Protein AF-W7YFD5-F1 (afdb_monomer_lite)

Radius of gyration: 16.82 Å; chains: 1; bounding box: 30×31×46 Å

Organism: NCBI:txid1236976

Secondary structure (DSSP, 8-state):
---------------TTS----SSSSHHHHHHHHHHHHHHHHHH-TTSS--GGGGSTT--HHHHHTEETTEE-

Structure (mmCIF, N/CA/C/O backbone):
data_AF-W7YFD5-F1
#
_entry.id   AF-W7YFD5-F1
#
loop_
_atom_site.group_PDB
_atom_site.id
_atom_site.type_symbol
_atom_site.label_atom_id
_atom_site.label_alt_id
_atom_site.label_comp_id
_atom_site.label_asym_id
_atom_site.label_entity_id
_atom_site.label_seq_id
_atom_site.pdbx_PDB_ins_code
_atom_site.Cartn_x
_atom_site.Cartn_y
_atom_site.Cartn_z
_atom_site.occupancy
_atom_site.B_iso_or_equiv
_atom_site.auth_seq_id
_atom_site.auth_comp_id
_atom_site.auth_asym_id
_atom_site.auth_atom_id
_atom_site.pdbx_PDB_model_num
ATOM 1 N N . MET A 1 1 ? 14.030 4.143 30.315 1.00 63.16 1 MET A N 1
ATOM 2 C CA . MET A 1 1 ? 13.598 5.449 29.762 1.00 63.16 1 MET A CA 1
ATOM 3 C C . MET A 1 1 ? 12.684 5.208 28.563 1.00 63.16 1 MET A C 1
ATOM 5 O O . MET A 1 1 ? 13.036 4.339 27.776 1.00 63.16 1 MET A O 1
ATOM 9 N N . PRO A 1 2 ? 11.538 5.901 28.412 1.00 87.25 2 PRO A N 1
ATOM 10 C CA . PRO A 1 2 ? 10.628 5.671 27.287 1.00 87.25 2 PRO A CA 1
ATOM 11 C C . PRO A 1 2 ? 11.087 6.390 26.007 1.00 87.25 2 PRO A C 1
ATOM 13 O O . PRO A 1 2 ? 11.602 7.509 26.063 1.00 87.25 2 PRO A O 1
ATOM 16 N N . ILE A 1 3 ? 10.867 5.761 24.850 1.00 81.50 3 ILE A N 1
ATOM 17 C CA . ILE A 1 3 ? 11.082 6.366 23.527 1.00 81.50 3 ILE A CA 1
ATOM 18 C C . ILE A 1 3 ? 9.918 7.320 23.231 1.00 81.50 3 ILE A C 1
ATOM 20 O O . ILE A 1 3 ? 8.759 6.935 23.347 1.00 81.50 3 ILE A O 1
ATOM 24 N N . ARG A 1 4 ? 10.224 8.570 22.856 1.00 86.25 4 ARG A N 1
ATOM 25 C CA . ARG A 1 4 ? 9.222 9.637 22.647 1.00 86.25 4 ARG A CA 1
ATOM 26 C C . ARG A 1 4 ? 8.878 9.898 21.178 1.00 86.25 4 ARG A C 1
ATOM 28 O O . ARG A 1 4 ? 7.808 10.422 20.896 1.00 86.25 4 ARG A O 1
ATOM 35 N N . ARG A 1 5 ? 9.784 9.577 20.246 1.00 83.62 5 ARG A N 1
ATOM 36 C CA . ARG A 1 5 ? 9.598 9.804 18.806 1.00 83.62 5 ARG A CA 1
ATOM 37 C C . ARG A 1 5 ? 10.519 8.899 17.994 1.00 83.62 5 ARG A C 1
ATOM 39 O O . ARG A 1 5 ? 11.695 8.776 18.321 1.00 83.62 5 ARG A O 1
ATOM 46 N N . ILE A 1 6 ? 9.986 8.332 16.918 1.00 87.19 6 ILE A N 1
ATOM 47 C CA . ILE A 1 6 ? 10.738 7.641 15.867 1.00 87.19 6 ILE A CA 1
ATOM 48 C C . ILE A 1 6 ? 10.347 8.306 14.544 1.00 87.19 6 ILE A C 1
ATOM 50 O O . ILE A 1 6 ? 9.163 8.548 14.311 1.00 87.19 6 ILE A O 1
ATOM 54 N N . SER A 1 7 ? 11.330 8.622 13.701 1.00 87.62 7 SER A N 1
ATOM 55 C CA . SER A 1 7 ? 11.119 9.184 12.362 1.00 87.62 7 SER A CA 1
ATOM 56 C C . SER A 1 7 ? 11.782 8.274 11.334 1.00 87.62 7 SER A C 1
ATOM 58 O O . SER A 1 7 ? 12.905 7.826 11.551 1.00 87.62 7 SER A O 1
ATOM 60 N N . ILE A 1 8 ? 11.096 8.019 10.223 1.00 89.50 8 ILE A N 1
ATOM 61 C CA . ILE A 1 8 ? 11.606 7.246 9.088 1.00 89.50 8 ILE A CA 1
ATOM 62 C C . ILE A 1 8 ? 11.519 8.152 7.862 1.00 89.50 8 ILE A C 1
ATOM 64 O O . ILE A 1 8 ? 10.479 8.770 7.636 1.00 89.50 8 ILE A O 1
ATOM 68 N N . SER A 1 9 ? 12.599 8.217 7.089 1.00 91.75 9 SER A N 1
ATOM 69 C CA . SER A 1 9 ? 12.672 8.972 5.838 1.00 91.75 9 SER A CA 1
ATOM 70 C C . SER A 1 9 ? 13.107 8.040 4.714 1.00 91.75 9 SER A C 1
ATOM 72 O O . SER A 1 9 ? 13.926 7.150 4.935 1.00 91.75 9 SER A O 1
ATOM 74 N N . LEU A 1 10 ? 12.566 8.258 3.518 1.00 93.38 10 LEU A N 1
ATOM 75 C CA . LEU A 1 10 ? 12.928 7.542 2.299 1.00 93.38 10 LEU A CA 1
ATOM 76 C C . LEU A 1 10 ? 13.382 8.572 1.260 1.00 93.38 10 LEU A C 1
ATOM 78 O O . LEU A 1 10 ? 12.674 9.552 1.029 1.00 93.38 10 LEU A O 1
ATOM 82 N N . THR A 1 11 ? 14.563 8.373 0.680 1.00 93.00 11 THR A N 1
ATOM 83 C CA . THR A 1 11 ? 15.160 9.254 -0.337 1.00 93.00 11 THR A CA 1
ATOM 84 C C . THR A 1 11 ? 15.259 8.535 -1.682 1.00 93.00 11 THR A C 1
ATOM 86 O O . THR A 1 11 ? 14.991 7.338 -1.765 1.00 93.00 11 THR A O 1
ATOM 89 N N . ASP A 1 12 ? 15.610 9.281 -2.736 1.00 90.38 12 ASP A N 1
ATOM 90 C CA . ASP A 1 12 ? 15.937 8.742 -4.068 1.00 90.38 12 ASP A CA 1
ATOM 91 C C . ASP A 1 12 ? 14.799 7.963 -4.747 1.00 90.38 12 ASP A C 1
ATOM 93 O O . ASP A 1 12 ? 15.008 6.986 -5.467 1.00 90.38 12 ASP A O 1
ATOM 97 N N . LEU A 1 13 ? 13.562 8.419 -4.536 1.00 89.00 13 LEU A N 1
ATOM 98 C CA . LEU A 1 13 ? 12.396 7.886 -5.232 1.00 89.00 13 LEU A CA 1
ATOM 99 C C . LEU A 1 13 ? 12.497 8.164 -6.737 1.00 89.00 13 LEU A C 1
ATOM 101 O O . LEU A 1 13 ? 12.712 9.298 -7.160 1.00 89.00 13 LEU A O 1
ATOM 105 N N . THR A 1 14 ? 12.283 7.123 -7.539 1.00 86.75 14 THR A N 1
ATOM 106 C CA . THR A 1 14 ? 12.252 7.194 -9.003 1.00 86.75 14 THR A CA 1
ATOM 107 C C . THR A 1 14 ? 10.924 6.672 -9.549 1.00 86.75 14 THR A C 1
ATOM 109 O O . THR A 1 14 ? 10.162 6.007 -8.846 1.00 86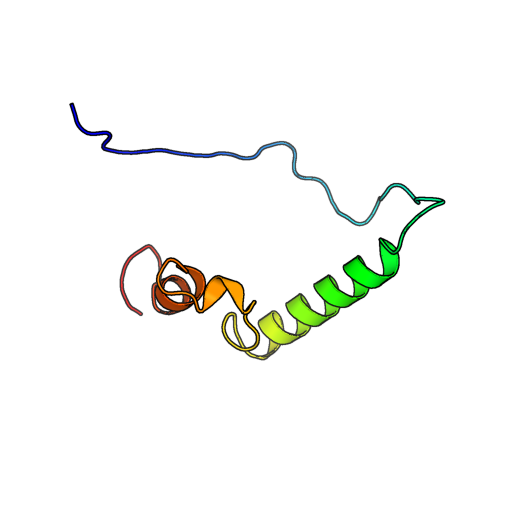.75 14 THR 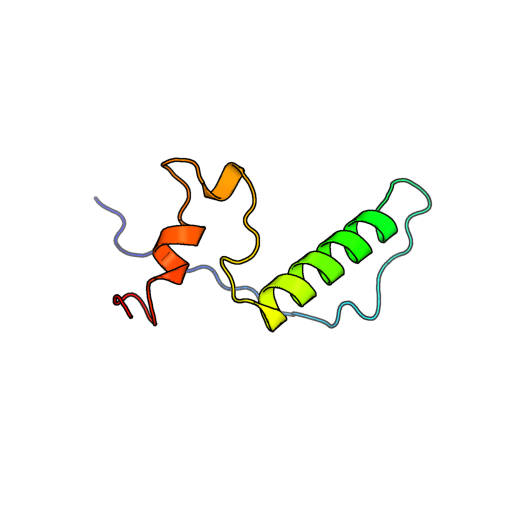A O 1
ATOM 112 N N . SER A 1 15 ? 10.640 6.989 -10.811 1.00 84.62 15 SER A N 1
ATOM 113 C CA . SER A 1 15 ? 9.445 6.528 -11.518 1.00 84.62 15 SER A CA 1
ATOM 114 C C . SER A 1 15 ? 9.453 5.007 -11.709 1.00 84.62 15 SER A C 1
ATOM 116 O O . SER A 1 15 ? 10.452 4.443 -12.152 1.00 84.62 15 SER A O 1
ATOM 118 N N . ASP A 1 16 ? 8.307 4.354 -11.494 1.00 81.19 16 ASP A N 1
ATOM 119 C CA . ASP A 1 16 ? 8.106 2.925 -11.807 1.00 81.19 16 ASP A CA 1
ATOM 120 C C . ASP A 1 16 ? 7.901 2.656 -13.318 1.00 81.19 16 ASP A C 1
ATOM 122 O O . ASP A 1 16 ? 7.576 1.547 -13.743 1.00 81.19 16 ASP A O 1
ATOM 126 N N . SER A 1 17 ? 8.099 3.670 -14.170 1.00 81.06 17 SER A N 1
ATOM 127 C CA . SER A 1 17 ? 8.057 3.518 -15.631 1.00 81.06 17 SER A CA 1
ATOM 128 C C . SER A 1 17 ? 9.169 2.616 -16.172 1.00 81.06 17 SER A C 1
ATOM 130 O O . SER A 1 17 ? 9.023 2.054 -17.254 1.00 81.06 17 SER A O 1
ATOM 132 N N . LEU A 1 18 ? 10.278 2.488 -15.437 1.00 77.25 18 LEU A N 1
ATOM 133 C CA . LEU A 1 18 ? 11.390 1.603 -15.765 1.00 77.25 18 LEU A CA 1
ATOM 134 C C . LEU A 1 18 ? 11.502 0.546 -14.674 1.00 77.25 18 LEU A C 1
ATOM 136 O O . LEU A 1 18 ? 11.733 0.861 -13.509 1.00 77.25 18 LEU A O 1
ATOM 140 N N . TYR A 1 19 ? 11.357 -0.717 -15.055 1.00 75.50 19 TYR A N 1
ATOM 141 C CA . TYR A 1 19 ? 11.485 -1.830 -14.130 1.00 75.50 19 TYR A CA 1
ATOM 142 C C . TYR A 1 19 ? 12.264 -2.972 -14.759 1.00 75.50 19 TYR A C 1
ATOM 144 O O . TYR A 1 19 ? 12.290 -3.157 -15.975 1.00 75.50 19 TYR A O 1
ATOM 152 N N . GLN A 1 20 ? 12.910 -3.751 -13.901 1.00 80.56 20 GLN A N 1
ATOM 153 C CA . GLN A 1 20 ? 13.612 -4.947 -14.323 1.00 80.56 20 GLN A CA 1
ATOM 154 C C . GLN A 1 20 ? 12.603 -6.052 -14.639 1.00 80.56 20 GLN A C 1
ATOM 156 O O . GLN A 1 20 ? 11.835 -6.473 -13.766 1.00 80.56 20 GLN A O 1
ATOM 161 N N . LEU A 1 21 ? 12.647 -6.544 -15.878 1.00 81.00 21 LEU A N 1
ATOM 162 C CA . LEU A 1 21 ? 11.940 -7.755 -16.271 1.00 81.00 21 LEU A CA 1
ATOM 163 C C . LEU A 1 21 ? 12.522 -8.946 -15.510 1.00 81.00 21 LEU A C 1
ATOM 165 O O . LEU A 1 21 ? 13.739 -9.104 -15.396 1.00 81.00 21 LEU A O 1
ATOM 169 N N . SER A 1 22 ? 11.637 -9.781 -14.981 1.00 81.38 22 SER A N 1
ATOM 170 C CA . SER A 1 22 ? 12.017 -11.028 -14.333 1.00 81.38 22 SER A CA 1
ATOM 171 C C . SER A 1 22 ? 11.623 -12.183 -15.235 1.00 81.38 22 SER A C 1
ATOM 173 O O . SER A 1 22 ? 10.470 -12.276 -15.638 1.00 81.38 22 SER A O 1
ATOM 175 N N . LEU A 1 23 ? 12.567 -13.081 -15.518 1.00 83.88 23 LEU A N 1
ATOM 176 C CA . LEU A 1 23 ? 12.287 -14.319 -16.254 1.00 83.88 23 LEU A CA 1
ATOM 177 C C . LEU A 1 23 ? 11.453 -15.312 -15.427 1.00 83.88 23 LEU A C 1
ATOM 179 O O . LEU A 1 23 ? 10.903 -16.262 -15.975 1.00 83.88 23 LEU A O 1
ATOM 183 N N . PHE A 1 24 ? 11.363 -15.095 -14.112 1.00 86.69 24 PHE A N 1
ATOM 184 C CA . PHE A 1 24 ? 10.660 -15.970 -13.180 1.00 86.69 24 PHE A CA 1
ATOM 185 C C . PHE A 1 24 ? 9.676 -15.187 -12.297 1.00 86.69 24 PHE A C 1
ATOM 187 O O . PHE A 1 24 ? 9.984 -14.090 -11.818 1.00 86.69 24 PHE A O 1
ATOM 194 N N . GLY A 1 25 ? 8.520 -15.794 -12.020 1.00 84.25 25 GLY A N 1
ATOM 195 C CA . GLY A 1 25 ? 7.493 -15.282 -11.108 1.00 84.25 25 GLY A CA 1
ATOM 196 C C . GLY A 1 25 ? 6.483 -14.315 -11.738 1.00 84.25 25 GLY A C 1
ATOM 197 O O . GLY A 1 25 ? 6.615 -13.892 -12.877 1.00 84.25 25 GLY A O 1
ATOM 198 N N . ASP A 1 26 ? 5.479 -13.926 -10.949 1.00 88.00 26 ASP A N 1
ATOM 199 C CA . ASP A 1 26 ? 4.291 -13.204 -11.432 1.00 88.00 26 ASP A CA 1
ATOM 200 C C . ASP A 1 26 ? 4.348 -11.687 -11.175 1.00 88.00 26 ASP A C 1
ATOM 202 O O . ASP A 1 26 ? 3.376 -11.082 -10.711 1.00 88.00 26 ASP A O 1
ATOM 206 N N . ARG A 1 27 ? 5.508 -11.052 -11.396 1.00 85.94 27 ARG A N 1
ATOM 207 C CA . ARG A 1 27 ? 5.689 -9.618 -11.077 1.00 85.94 27 ARG A CA 1
ATOM 208 C C . ARG A 1 27 ? 4.716 -8.728 -11.849 1.00 85.94 27 ARG A C 1
ATOM 210 O O . ARG A 1 27 ? 4.121 -7.844 -11.239 1.00 85.94 27 ARG A O 1
ATOM 217 N N . ASP A 1 28 ? 4.503 -8.997 -13.132 1.00 86.81 28 ASP A N 1
ATOM 218 C CA . ASP A 1 28 ? 3.612 -8.186 -13.971 1.00 86.81 28 ASP A CA 1
ATOM 219 C C . ASP A 1 28 ? 2.157 -8.307 -13.519 1.00 86.81 28 ASP A C 1
ATOM 221 O O . ASP A 1 28 ? 1.468 -7.307 -13.337 1.00 86.81 28 ASP A O 1
ATOM 225 N N . ARG A 1 29 ? 1.710 -9.528 -13.203 1.00 89.50 29 ARG A N 1
ATOM 226 C CA . ARG A 1 29 ? 0.366 -9.758 -12.661 1.00 89.50 29 ARG A CA 1
ATOM 227 C C . ARG A 1 29 ? 0.150 -9.037 -11.328 1.00 89.50 29 ARG A C 1
ATOM 229 O O . ARG A 1 29 ? -0.928 -8.495 -11.097 1.00 89.50 29 ARG A O 1
ATOM 236 N N . LYS A 1 30 ? 1.155 -9.029 -10.444 1.00 90.31 30 LYS A N 1
ATOM 237 C CA . LYS A 1 30 ? 1.088 -8.291 -9.170 1.00 90.31 30 LYS A CA 1
ATOM 238 C C . LYS A 1 30 ? 1.008 -6.782 -9.395 1.00 90.31 30 LYS A C 1
ATOM 240 O O . LYS A 1 30 ? 0.212 -6.133 -8.728 1.00 90.31 30 LYS A O 1
ATOM 245 N N . ARG A 1 31 ? 1.762 -6.247 -10.358 1.00 88.69 31 ARG A N 1
ATOM 246 C CA . ARG A 1 31 ? 1.713 -4.824 -10.726 1.00 88.69 31 ARG A CA 1
ATOM 247 C C . ARG A 1 31 ? 0.346 -4.412 -11.251 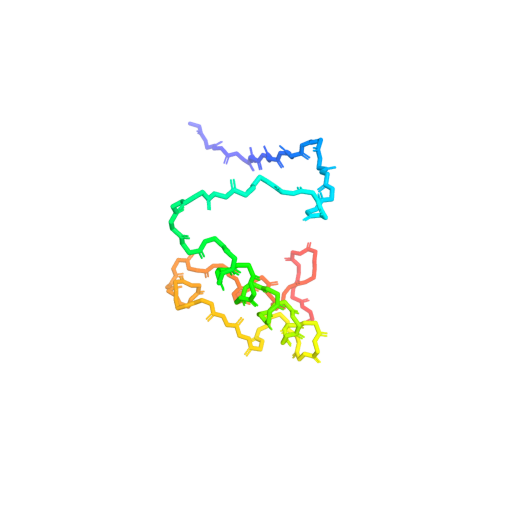1.00 88.69 31 ARG A C 1
ATOM 249 O O . ARG A 1 31 ? -0.184 -3.398 -10.818 1.00 88.69 31 ARG A O 1
ATOM 256 N N . GLU A 1 32 ? -0.247 -5.203 -12.138 1.00 91.88 32 GLU A N 1
ATOM 257 C CA . GLU A 1 32 ? -1.602 -4.935 -12.638 1.00 91.88 32 GLU A CA 1
ATOM 258 C C . GLU A 1 32 ? -2.640 -4.954 -11.504 1.00 91.88 32 GLU A C 1
ATOM 260 O O . GLU A 1 32 ? -3.516 -4.092 -11.443 1.00 91.88 32 GLU A O 1
ATOM 265 N N . LEU A 1 33 ? -2.502 -5.869 -10.539 1.00 93.88 33 LEU A N 1
ATOM 266 C CA . LEU A 1 33 ? -3.352 -5.891 -9.345 1.00 93.88 33 LEU A CA 1
ATOM 267 C C . LEU A 1 33 ? -3.168 -4.642 -8.462 1.00 93.88 33 LEU A C 1
ATOM 269 O O . LEU A 1 33 ? -4.153 -4.098 -7.957 1.00 93.88 33 LEU A O 1
ATOM 273 N N . GLU A 1 34 ? -1.929 -4.191 -8.261 1.00 92.44 34 GLU A N 1
ATOM 274 C CA . GLU A 1 34 ? -1.622 -2.963 -7.514 1.00 92.44 34 GLU A CA 1
ATOM 275 C C . GLU A 1 34 ? -2.219 -1.735 -8.211 1.00 92.44 34 GLU A C 1
ATOM 277 O O . GLU A 1 34 ? -2.953 -0.979 -7.578 1.00 92.44 34 GLU A O 1
ATOM 282 N N . ARG A 1 35 ? -2.037 -1.610 -9.533 1.00 93.56 35 ARG A N 1
ATOM 283 C CA . ARG A 1 35 ? -2.640 -0.538 -10.344 1.00 93.56 35 ARG A CA 1
ATOM 284 C C . ARG A 1 35 ? -4.160 -0.516 -10.228 1.00 93.56 35 ARG A C 1
ATOM 286 O O . ARG A 1 35 ? -4.732 0.536 -9.956 1.00 93.56 35 ARG A O 1
ATOM 293 N N . ALA A 1 36 ? -4.813 -1.671 -10.365 1.00 96.31 36 ALA A N 1
ATOM 294 C CA . ALA A 1 36 ? -6.262 -1.775 -10.212 1.00 96.31 36 ALA A CA 1
ATOM 295 C C . ALA A 1 36 ? -6.722 -1.366 -8.800 1.00 96.31 36 ALA A C 1
ATOM 297 O O . ALA A 1 36 ? -7.726 -0.671 -8.641 1.00 96.31 36 ALA A O 1
ATOM 298 N N . THR A 1 37 ? -5.970 -1.754 -7.767 1.00 95.12 37 THR A N 1
ATOM 299 C CA . THR A 1 37 ? -6.246 -1.356 -6.377 1.00 95.12 37 THR A CA 1
ATOM 300 C C . THR A 1 37 ? -6.144 0.161 -6.205 1.00 95.12 37 THR A C 1
ATOM 302 O O . THR A 1 37 ? -7.031 0.775 -5.606 1.00 95.12 37 THR A O 1
ATOM 305 N N . ASP A 1 38 ? -5.104 0.777 -6.766 1.00 94.62 38 ASP A N 1
ATOM 306 C CA . ASP A 1 38 ? -4.891 2.223 -6.711 1.00 94.62 38 ASP A CA 1
ATOM 307 C C . ASP A 1 38 ? -5.975 2.993 -7.469 1.00 94.62 38 ASP A C 1
ATOM 309 O O . ASP A 1 38 ? -6.436 4.035 -7.006 1.00 94.62 38 ASP A O 1
ATOM 313 N N . 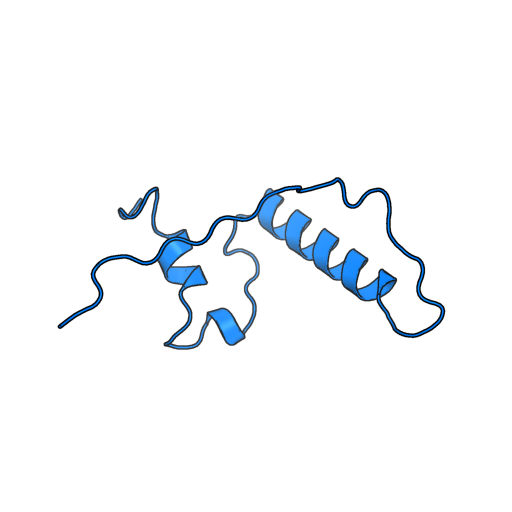GLU A 1 39 ? -6.425 2.487 -8.617 1.00 97.19 39 GLU A N 1
ATOM 314 C CA . GLU A 1 39 ? -7.528 3.081 -9.377 1.00 97.19 39 GLU A CA 1
ATOM 315 C C . GLU A 1 39 ? -8.846 3.059 -8.600 1.00 97.19 39 GLU A C 1
ATOM 317 O O . GLU A 1 39 ? -9.542 4.078 -8.543 1.00 97.19 39 GLU A O 1
ATOM 322 N N . ILE A 1 40 ? -9.166 1.936 -7.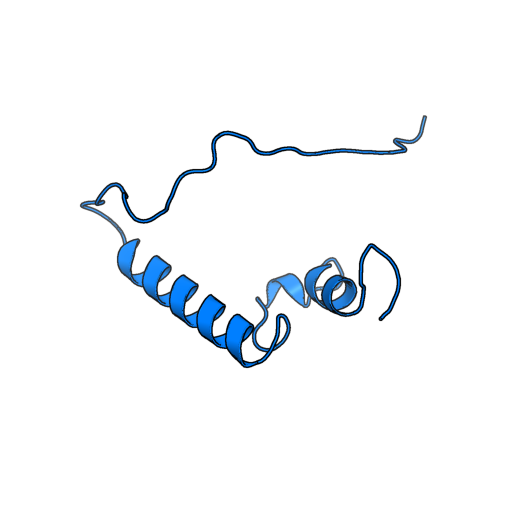947 1.00 97.38 40 ILE A N 1
ATOM 323 C CA . ILE A 1 40 ? -10.342 1.820 -7.073 1.00 97.38 40 ILE A CA 1
ATOM 324 C C . ILE A 1 40 ? -10.261 2.862 -5.956 1.00 97.38 40 ILE A C 1
ATOM 326 O O . ILE A 1 40 ? -11.211 3.619 -5.748 1.00 97.38 40 ILE A O 1
ATOM 330 N N . LYS A 1 41 ? -9.121 2.956 -5.268 1.00 94.50 41 LYS A N 1
ATOM 331 C CA . LYS A 1 41 ? -8.931 3.918 -4.175 1.00 94.50 41 LYS A CA 1
ATOM 332 C C . LYS A 1 41 ? -9.002 5.367 -4.635 1.00 94.50 41 LYS A C 1
ATOM 334 O O . LYS A 1 41 ? -9.645 6.187 -3.986 1.00 94.50 41 LYS A O 1
ATOM 339 N N . ARG A 1 42 ? -8.402 5.687 -5.781 1.00 95.31 42 ARG A N 1
ATOM 340 C CA . ARG A 1 42 ? -8.441 7.036 -6.362 1.00 95.31 42 ARG A CA 1
ATOM 341 C C . ARG A 1 42 ? -9.868 7.463 -6.695 1.00 95.31 42 ARG A C 1
ATOM 343 O O . ARG A 1 42 ? -10.205 8.632 -6.539 1.00 95.31 42 ARG A O 1
ATOM 350 N N . LYS A 1 43 ? -10.697 6.521 -7.153 1.00 97.25 43 LYS A N 1
ATOM 351 C CA . LYS A 1 43 ? -12.081 6.784 -7.557 1.00 97.25 43 LYS A CA 1
ATOM 352 C C . LYS A 1 43 ? -13.066 6.802 -6.385 1.00 97.25 43 LYS A C 1
ATOM 354 O O . LYS A 1 43 ? -13.991 7.608 -6.400 1.00 97.25 43 LYS A O 1
ATOM 359 N N . PHE A 1 44 ? -12.892 5.922 -5.402 1.00 95.62 44 PHE A N 1
ATOM 360 C CA . PHE A 1 44 ? -13.891 5.665 -4.355 1.00 95.62 44 PHE A CA 1
ATOM 361 C C . PHE A 1 44 ? -13.410 5.981 -2.927 1.00 95.62 44 PHE A C 1
ATOM 363 O O . PHE A 1 44 ? -14.194 5.887 -1.986 1.00 95.62 44 PHE A O 1
ATOM 370 N N . GLY A 1 45 ? -12.150 6.388 -2.754 1.00 91.44 45 GLY A N 1
ATOM 371 C CA . GLY A 1 45 ? -11.534 6.722 -1.469 1.00 91.44 45 GLY A CA 1
ATOM 372 C C . GLY A 1 45 ? -10.627 5.619 -0.910 1.00 91.44 45 GLY A C 1
ATOM 373 O O . GLY A 1 45 ? -10.719 4.450 -1.280 1.00 91.44 45 GLY A O 1
ATOM 374 N N . GLU A 1 46 ? -9.751 5.990 0.029 1.00 89.56 46 GLU A N 1
ATOM 375 C CA . GLU A 1 46 ? -8.716 5.101 0.593 1.00 89.56 46 GLU A CA 1
ATOM 376 C C . GLU A 1 46 ? -9.252 3.844 1.294 1.00 89.56 46 GLU A C 1
ATOM 378 O O . GLU A 1 46 ? -8.544 2.840 1.391 1.00 89.56 46 GLU A O 1
ATOM 383 N N . THR A 1 47 ? -10.496 3.879 1.773 1.00 92.12 47 THR A N 1
ATOM 384 C CA . THR A 1 47 ? -11.161 2.758 2.453 1.00 92.12 47 THR A CA 1
ATOM 385 C C . THR A 1 47 ? -12.032 1.907 1.536 1.00 92.12 47 THR A C 1
ATOM 387 O O . THR A 1 47 ? -12.596 0.921 2.004 1.00 92.12 47 THR A O 1
ATOM 390 N N . ALA A 1 48 ? -12.131 2.238 0.243 1.00 94.62 48 ALA A N 1
ATOM 391 C CA . ALA A 1 48 ? -12.959 1.495 -0.709 1.00 94.62 48 ALA A CA 1
ATOM 392 C C . ALA A 1 48 ? -12.520 0.031 -0.868 1.00 94.62 48 ALA A C 1
ATOM 394 O O . ALA A 1 48 ? -13.344 -0.849 -1.105 1.00 94.62 48 ALA A O 1
ATOM 395 N N . ILE A 1 49 ? -11.221 -0.234 -0.713 1.00 93.62 49 ILE A N 1
ATOM 396 C CA . ILE A 1 49 ? -10.656 -1.579 -0.640 1.00 93.62 49 ILE A CA 1
ATOM 397 C C . ILE A 1 49 ? -9.499 -1.592 0.361 1.00 93.62 49 ILE A C 1
ATOM 399 O O . ILE A 1 49 ? -8.597 -0.753 0.318 1.00 93.62 49 ILE A O 1
ATOM 403 N N . LEU A 1 50 ? -9.525 -2.557 1.279 1.00 91.62 50 LEU A N 1
ATOM 404 C CA . LEU A 1 50 ? -8.525 -2.714 2.331 1.00 91.62 50 LEU A CA 1
ATOM 405 C C . LEU A 1 50 ? -7.989 -4.142 2.342 1.00 91.62 50 LEU A C 1
ATOM 407 O O . LEU A 1 50 ? -8.716 -5.112 2.127 1.00 91.62 50 LEU A O 1
ATOM 411 N N . ARG A 1 51 ? -6.694 -4.276 2.634 1.00 89.62 51 ARG A N 1
ATOM 412 C CA . ARG A 1 51 ? -6.085 -5.582 2.904 1.00 89.62 51 ARG A CA 1
ATOM 413 C C . ARG A 1 51 ? -6.702 -6.153 4.179 1.00 89.62 51 ARG A C 1
ATOM 415 O O . ARG A 1 51 ? -6.815 -5.434 5.166 1.00 89.62 51 ARG A O 1
ATOM 422 N N . ALA A 1 52 ? -7.000 -7.452 4.199 1.00 91.44 52 ALA A N 1
ATOM 423 C CA . ALA A 1 52 ? -7.547 -8.118 5.386 1.00 91.44 52 ALA A CA 1
ATOM 424 C C . ALA A 1 52 ? -6.669 -7.914 6.637 1.00 91.44 52 ALA A C 1
ATOM 426 O O . ALA A 1 52 ? -7.178 -7.657 7.721 1.00 91.44 52 ALA A O 1
ATOM 427 N N . SER A 1 53 ? -5.341 -7.916 6.474 1.00 91.56 53 SER A N 1
ATOM 428 C CA . SER A 1 53 ? -4.387 -7.616 7.552 1.00 91.56 53 SER A CA 1
ATOM 429 C C . SER A 1 53 ? -4.574 -6.224 8.167 1.00 91.56 53 SER A C 1
ATOM 431 O O . SER A 1 53 ? -4.251 -6.008 9.326 1.00 91.56 53 SER A O 1
ATOM 433 N N . SER A 1 54 ? -5.090 -5.261 7.404 1.00 90.56 54 SER A N 1
ATOM 434 C CA . SER A 1 54 ? -5.349 -3.901 7.879 1.00 90.56 54 SER A CA 1
ATOM 435 C C . SER A 1 54 ? -6.629 -3.771 8.706 1.00 90.56 54 SER A C 1
ATOM 437 O O . SER A 1 54 ? -6.829 -2.713 9.297 1.00 90.56 54 SER A O 1
ATOM 439 N N . LEU A 1 55 ? -7.467 -4.813 8.735 1.00 90.44 55 LEU A N 1
ATOM 440 C CA . LEU A 1 55 ? -8.691 -4.899 9.538 1.00 90.44 55 LEU A CA 1
ATOM 441 C C . LEU A 1 55 ? -8.481 -5.655 10.858 1.00 90.44 55 LEU A C 1
ATOM 443 O O . LEU A 1 55 ? -9.413 -5.788 11.644 1.00 90.44 55 LEU A O 1
ATOM 447 N N . GLN A 1 56 ? -7.276 -6.177 11.097 1.00 93.50 56 GLN A N 1
ATOM 448 C CA . GLN A 1 56 ? -6.921 -6.741 12.396 1.00 93.50 56 GLN A CA 1
ATOM 449 C C . GLN A 1 56 ? -6.871 -5.635 13.456 1.00 93.50 56 GLN A C 1
ATOM 451 O O . GLN A 1 56 ? -6.677 -4.469 13.129 1.00 93.50 56 GLN A O 1
ATOM 456 N N . GLU A 1 57 ? -6.983 -6.008 14.730 1.00 89.62 57 GLU A N 1
ATOM 457 C CA . GLU A 1 57 ? -6.978 -5.074 15.867 1.00 89.62 57 GLU A CA 1
ATOM 458 C C . GLU A 1 57 ? -5.722 -4.184 15.914 1.00 89.62 57 GLU A C 1
ATOM 460 O O . GLU A 1 57 ? -5.790 -2.999 16.224 1.00 89.62 57 GLU A O 1
ATOM 465 N N . SER A 1 58 ? -4.565 -4.726 15.524 1.00 89.88 58 SER A N 1
ATOM 466 C CA . SER A 1 58 ? -3.310 -3.972 15.414 1.00 89.88 58 SER A CA 1
ATOM 467 C C . SER A 1 58 ? -3.216 -3.108 14.144 1.00 89.88 58 SER A C 1
ATOM 469 O O . SER A 1 58 ? -2.280 -2.318 13.986 1.00 89.88 58 SER A O 1
ATOM 471 N N . GLY A 1 59 ? -4.172 -3.239 13.223 1.00 87.94 59 GLY A N 1
ATOM 472 C CA . GLY A 1 59 ? -4.230 -2.535 11.950 1.00 87.94 59 GLY A CA 1
ATOM 473 C C . GLY A 1 59 ? -4.552 -1.051 12.117 1.00 87.94 59 GLY A C 1
ATOM 474 O O . GLY A 1 59 ? -5.551 -0.667 12.708 1.00 87.94 59 GLY A O 1
ATOM 475 N N . GLN A 1 60 ? -3.715 -0.187 11.542 1.00 89.00 60 GLN A N 1
ATOM 476 C CA . GLN A 1 60 ? -3.848 1.274 11.672 1.00 89.00 60 GLN A CA 1
ATOM 477 C C . GLN A 1 60 ? -4.432 1.954 10.425 1.00 89.00 60 GLN A C 1
ATOM 479 O O . GLN A 1 60 ? -4.599 3.171 10.399 1.00 89.00 60 GLN A O 1
ATOM 484 N N . ALA A 1 61 ? -4.673 1.214 9.339 1.00 89.38 61 ALA A N 1
ATOM 485 C CA . ALA A 1 61 ? -5.058 1.827 8.065 1.00 89.38 61 ALA A CA 1
ATOM 486 C C . ALA A 1 61 ? -6.455 2.460 8.131 1.00 89.38 61 ALA A C 1
ATOM 488 O O . ALA A 1 61 ? -6.630 3.586 7.674 1.00 89.38 61 ALA A O 1
ATOM 489 N N . TYR A 1 62 ? -7.414 1.761 8.748 1.00 87.62 62 TYR A N 1
ATOM 490 C CA . TYR A 1 62 ? -8.777 2.260 8.897 1.00 87.62 62 TYR A CA 1
ATOM 491 C C . TYR A 1 62 ? -8.831 3.479 9.826 1.00 87.62 62 TYR A C 1
ATOM 493 O O . TYR A 1 62 ? -9.306 4.529 9.406 1.00 87.62 62 TYR A O 1
ATOM 501 N N . GLU A 1 63 ? -8.250 3.411 11.030 1.00 88.06 63 GLU A N 1
ATOM 502 C CA . GLU A 1 63 ? -8.221 4.574 11.934 1.00 88.06 63 GLU A CA 1
ATOM 503 C C . GLU A 1 63 ? -7.539 5.796 11.308 1.00 88.06 63 GLU A C 1
ATOM 505 O O . GLU A 1 63 ? -8.031 6.916 11.443 1.00 88.06 63 GLU A O 1
ATOM 510 N N . ARG A 1 64 ? -6.424 5.604 10.587 1.00 86.31 64 ARG A N 1
ATOM 511 C CA . ARG A 1 64 ? -5.742 6.711 9.902 1.00 86.31 64 ARG A CA 1
ATOM 512 C C . ARG A 1 64 ? -6.591 7.337 8.804 1.00 86.31 64 ARG A C 1
ATOM 514 O O . ARG A 1 64 ? -6.495 8.542 8.617 1.00 86.31 64 ARG A O 1
ATOM 521 N N . SER A 1 65 ? -7.431 6.561 8.120 1.00 87.75 65 SER A N 1
ATOM 522 C CA . SER A 1 65 ? -8.332 7.105 7.095 1.00 87.75 65 SER A CA 1
ATOM 523 C C . SER A 1 65 ? -9.384 8.072 7.656 1.00 87.75 65 SER A C 1
ATOM 525 O O . SER A 1 65 ? -9.870 8.934 6.928 1.00 87.75 65 SER A O 1
ATOM 527 N N . LEU A 1 66 ? -9.698 7.968 8.953 1.00 87.81 66 LEU A N 1
ATOM 528 C CA . LEU A 1 66 ? -10.621 8.865 9.655 1.00 87.81 66 LEU A CA 1
ATOM 529 C C . LEU A 1 66 ? -9.945 10.155 10.140 1.00 87.81 66 LEU A C 1
ATOM 531 O O . LEU A 1 66 ? -10.619 11.022 10.696 1.00 87.81 66 LEU A O 1
ATOM 535 N N . ARG A 1 67 ? -8.621 10.284 9.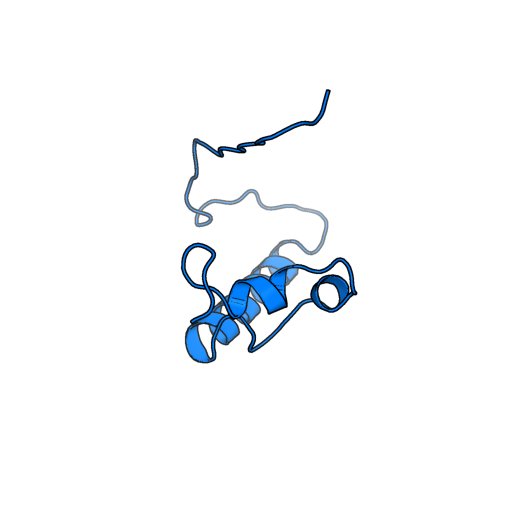975 1.00 87.25 67 ARG A N 1
ATOM 536 C CA . ARG A 1 67 ? -7.838 11.407 10.493 1.00 87.25 67 ARG A CA 1
ATOM 537 C C . ARG A 1 67 ? -7.196 12.228 9.374 1.00 87.25 67 ARG A C 1
ATOM 539 O O . ARG A 1 67 ? -6.706 11.688 8.389 1.00 87.25 67 ARG A O 1
ATOM 546 N N . ILE A 1 68 ? -7.117 13.542 9.568 1.00 81.75 68 ILE A N 1
ATOM 547 C CA . ILE A 1 68 ? -6.347 14.483 8.750 1.00 81.75 68 ILE A CA 1
ATOM 548 C C . ILE A 1 68 ? -5.248 15.072 9.639 1.00 81.75 68 ILE A C 1
ATOM 550 O O . ILE A 1 68 ? -5.524 15.685 10.667 1.00 81.75 68 ILE A O 1
ATOM 554 N N . GLY A 1 69 ? -3.979 14.834 9.292 1.00 78.00 69 GLY A N 1
ATOM 555 C CA . GLY A 1 69 ? -2.838 15.378 10.045 1.00 78.00 69 GLY A CA 1
ATOM 556 C C . GLY A 1 69 ? -2.717 14.895 11.500 1.00 78.00 69 GLY A C 1
ATOM 557 O O . GLY A 1 69 ? -2.015 15.519 12.285 1.00 78.00 69 GLY A O 1
ATOM 558 N N . GLY A 1 70 ? -3.391 13.800 11.870 1.00 77.75 70 GLY A N 1
ATOM 559 C CA . GLY A 1 70 ? -3.405 13.260 13.237 1.00 77.75 70 GLY A CA 1
ATOM 560 C C . GLY A 1 70 ? -4.660 13.593 14.051 1.00 77.75 70 GLY A C 1
ATOM 561 O O . GLY A 1 70 ? -4.841 13.021 15.123 1.00 77.75 70 GLY A O 1
ATOM 562 N N . HIS A 1 71 ? -5.558 14.426 13.524 1.00 79.75 71 HIS A N 1
ATOM 563 C CA . HIS A 1 71 ? -6.845 14.762 14.141 1.00 79.75 71 HIS A CA 1
ATOM 564 C C . HIS A 1 71 ? -7.993 14.114 13.376 1.00 79.75 71 HIS A C 1
ATOM 566 O O . HIS A 1 71 ? -7.859 13.895 12.179 1.00 79.75 71 HIS A O 1
ATOM 572 N N . TYR A 1 72 ? -9.107 13.796 14.037 1.00 77.62 72 TYR A N 1
ATOM 573 C CA . TYR A 1 72 ? -10.294 13.301 13.336 1.00 77.62 72 TYR A CA 1
ATOM 574 C C . TYR A 1 72 ? -10.809 14.352 12.348 1.00 77.62 72 TYR A C 1
ATOM 576 O O . TYR A 1 72 ? -10.732 15.550 12.625 1.00 77.62 72 TYR A O 1
ATOM 584 N N . LYS A 1 73 ? -11.243 13.875 11.180 1.00 64.00 73 LYS A N 1
ATOM 585 C CA . LYS A 1 73 ? -11.896 14.692 10.157 1.00 64.00 73 LYS A CA 1
ATOM 586 C C . LYS A 1 73 ? -13.198 15.304 10.672 1.00 64.00 73 LYS A C 1
ATOM 588 O O . LYS A 1 73 ? -13.850 14.656 11.519 1.00 64.00 73 LYS A O 1
#

pLDDT: mean 87.69, std 6.62, range [63.16, 97.38]

Sequence (73 aa):
MPIRRISISLTDLTSDSLYQLSLFGDRDRKRELERATDEIKRKFGETAILRASSLQESGQAYERSLRIGGHYK

Foldseek 3Di:
DDDDDDDDDDDDDDDPPDDDDDPDDDPVVVVVVVVVLVVQCVVPNQVSDDDPVLVPPPHCSVVVSQDDPRHGD